Protein AF-A0A960SKK5-F1 (afdb_monomer_lite)

Sequence (119 aa):
YLGGHANTPWPLLGRAEATWVSPQRTAEDPRLVLVADLNVYCHSFQRILAPHTANGHLVREEGYFENNPAAWDETPVDIGARGGNVGLLDGSVAWRGVDRMRIHRASQMWEEDGAFGLW

Radius of gyration: 14.3 Å; chains: 1; bounding box: 36×22×43 Å

Structure (mmCIF, N/CA/C/O backbone):
data_AF-A0A960SKK5-F1
#
_entry.id   AF-A0A960SKK5-F1
#
loop_
_atom_site.group_PDB
_atom_site.id
_atom_site.type_symbol
_atom_site.label_atom_id
_atom_site.label_alt_id
_atom_site.label_comp_id
_atom_site.label_asym_id
_atom_site.label_entity_id
_atom_site.label_seq_id
_atom_site.pdbx_PDB_ins_code
_atom_site.Cartn_x
_atom_site.Cartn_y
_atom_site.Cartn_z
_atom_site.occupancy
_atom_site.B_iso_or_equiv
_atom_site.auth_seq_id
_atom_site.auth_comp_id
_atom_site.auth_asym_id
_atom_site.auth_atom_id
_atom_site.pdbx_PDB_model_num
ATOM 1 N N . TYR A 1 1 ? -0.581 6.431 5.186 1.00 95.38 1 TYR A N 1
ATOM 2 C CA . TYR A 1 1 ? -1.382 6.514 6.426 1.00 95.38 1 TYR A CA 1
ATOM 3 C C . TYR A 1 1 ? -2.809 6.125 6.093 1.00 95.38 1 TYR A C 1
ATOM 5 O O . TYR A 1 1 ? -3.337 6.617 5.100 1.00 95.38 1 TYR A O 1
ATOM 13 N N . LEU A 1 2 ? -3.387 5.203 6.858 1.00 97.44 2 LEU A N 1
ATOM 14 C CA . LEU A 1 2 ? -4.6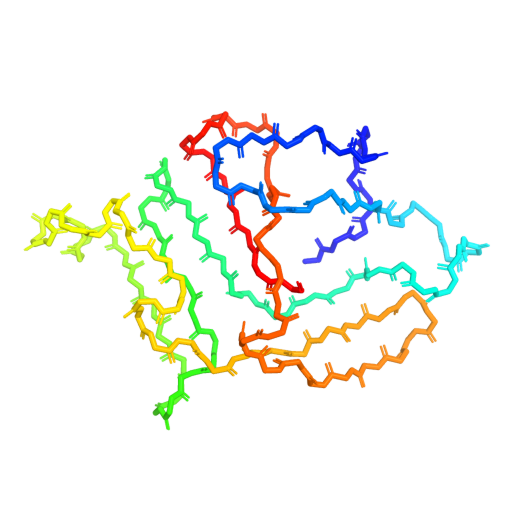58 4.545 6.547 1.00 97.44 2 LEU A CA 1
ATOM 15 C C . LEU A 1 2 ? -5.788 4.974 7.496 1.00 97.44 2 LEU A C 1
ATOM 17 O O . LEU A 1 2 ? -6.917 4.549 7.308 1.00 97.44 2 LEU A O 1
ATOM 21 N N . GLY A 1 3 ? -5.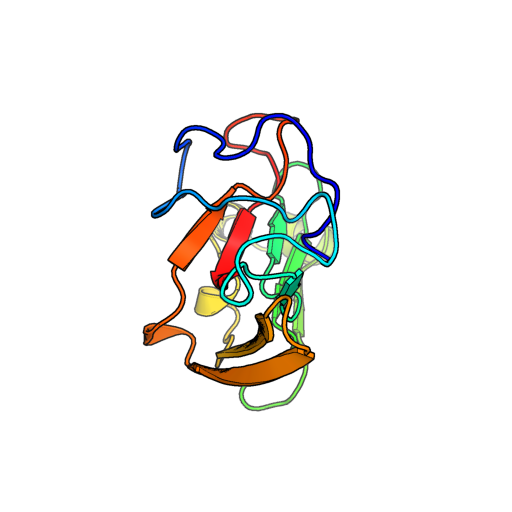541 5.842 8.480 1.00 97.06 3 GLY A N 1
ATOM 22 C CA . GLY A 1 3 ? -6.597 6.429 9.316 1.00 97.06 3 GLY A CA 1
ATOM 23 C C . GLY A 1 3 ? -7.335 7.589 8.634 1.00 97.06 3 GLY A C 1
ATOM 24 O O . GLY A 1 3 ? -6.744 8.322 7.843 1.00 97.06 3 GLY A O 1
ATOM 25 N N . GLY A 1 4 ? -8.615 7.767 8.965 1.00 97.06 4 GLY A N 1
ATOM 26 C CA . GLY A 1 4 ? -9.442 8.913 8.567 1.00 97.06 4 GLY A CA 1
ATOM 27 C C . GLY A 1 4 ? -10.039 8.858 7.157 1.00 97.06 4 GLY A C 1
ATOM 28 O O . GLY A 1 4 ? -10.547 9.866 6.672 1.00 97.06 4 GLY A O 1
ATOM 29 N N . HIS A 1 5 ? -9.996 7.710 6.475 1.00 96.38 5 HIS A N 1
ATOM 30 C CA . HIS A 1 5 ? -10.605 7.551 5.150 1.00 96.38 5 HIS A CA 1
ATOM 31 C C . HIS A 1 5 ? -12.102 7.263 5.278 1.00 96.38 5 HIS A C 1
ATOM 33 O O . HIS A 1 5 ? -12.510 6.279 5.900 1.00 96.38 5 HIS A O 1
ATOM 39 N N . ALA A 1 6 ? -12.928 8.115 4.676 1.00 95.38 6 ALA A N 1
ATOM 40 C CA . ALA A 1 6 ? -14.380 7.980 4.713 1.00 95.38 6 ALA A CA 1
ATOM 41 C C . ALA A 1 6 ? -14.882 6.795 3.867 1.00 95.38 6 ALA A C 1
ATOM 43 O O . ALA A 1 6 ? -14.229 6.359 2.918 1.00 95.38 6 ALA A O 1
ATOM 44 N N . ASN A 1 7 ? -16.087 6.310 4.180 1.00 94.75 7 ASN A N 1
ATOM 45 C CA . ASN A 1 7 ? -16.825 5.302 3.403 1.00 94.75 7 ASN A CA 1
ATOM 46 C C . ASN A 1 7 ? -16.136 3.933 3.265 1.00 94.75 7 ASN A C 1
ATOM 48 O O . ASN A 1 7 ? -16.497 3.159 2.381 1.00 94.75 7 ASN A O 1
ATOM 52 N N . THR A 1 8 ? -15.154 3.621 4.112 1.00 96.19 8 THR A N 1
ATOM 53 C CA . THR A 1 8 ? -14.578 2.273 4.178 1.00 96.19 8 THR A CA 1
ATOM 54 C C . THR A 1 8 ? -15.529 1.311 4.921 1.00 96.19 8 THR A C 1
ATOM 56 O O . THR A 1 8 ? -16.225 1.747 5.840 1.00 96.19 8 THR A O 1
ATOM 59 N N . PRO A 1 9 ? -15.598 0.015 4.556 1.00 97.38 9 PRO A N 1
ATOM 60 C CA . PRO A 1 9 ? -14.814 -0.638 3.514 1.00 97.38 9 PRO A CA 1
ATOM 61 C C . PRO A 1 9 ? -15.248 -0.245 2.102 1.00 97.38 9 PRO A C 1
ATOM 63 O O . PRO A 1 9 ? -16.418 -0.349 1.742 1.00 97.38 9 PRO A O 1
ATOM 66 N N . TRP A 1 10 ? -14.284 0.190 1.288 1.00 95.94 10 TRP A N 1
ATOM 67 C CA . TRP A 1 10 ? -14.540 0.457 -0.124 1.00 95.94 10 TRP A CA 1
ATOM 68 C C . TRP A 1 10 ? -14.776 -0.863 -0.865 1.00 95.94 10 TRP A C 1
ATOM 70 O O . TRP A 1 10 ? -14.083 -1.841 -0.567 1.00 95.94 10 TRP A O 1
ATOM 80 N N . PRO A 1 11 ? -15.715 -0.914 -1.828 1.00 95.50 11 PRO A N 1
ATOM 81 C CA . PRO A 1 11 ? -15.931 -2.112 -2.627 1.00 95.50 11 PRO A CA 1
ATOM 82 C C . PRO A 1 11 ? -14.672 -2.465 -3.426 1.00 95.50 11 PRO A C 1
ATOM 84 O O . PRO A 1 11 ? -13.896 -1.580 -3.807 1.00 95.50 11 PRO A O 1
ATOM 87 N N . LEU A 1 12 ? -14.493 -3.764 -3.682 1.00 96.19 12 LEU A N 1
ATOM 88 C CA . LEU A 1 12 ? -13.442 -4.256 -4.569 1.00 96.19 12 LEU A CA 1
ATOM 89 C C . LEU A 1 12 ? -13.620 -3.655 -5.967 1.00 96.19 12 LEU A C 1
ATOM 91 O O . LEU A 1 12 ? -14.743 -3.490 -6.444 1.00 96.19 12 LEU A O 1
ATOM 95 N N . LEU A 1 13 ? -12.501 -3.316 -6.594 1.00 95.06 13 LEU A N 1
ATOM 96 C CA . LEU A 1 13 ? -12.438 -2.710 -7.917 1.00 95.06 13 LEU A CA 1
ATOM 97 C C . LEU A 1 13 ? -11.094 -3.067 -8.554 1.00 95.06 13 LEU A C 1
ATOM 99 O O . LEU A 1 13 ? -10.083 -3.078 -7.846 1.00 95.06 13 LEU A O 1
ATOM 103 N N . GLY A 1 14 ? -11.080 -3.350 -9.858 1.00 91.94 14 GLY A N 1
ATOM 104 C CA . GLY A 1 14 ? -9.865 -3.703 -10.588 1.00 91.94 14 GLY A CA 1
ATOM 105 C C . GLY A 1 14 ? -9.084 -4.836 -9.915 1.00 91.94 14 GLY A C 1
ATOM 106 O O . GLY A 1 14 ? -9.607 -5.925 -9.684 1.00 91.94 14 GLY A O 1
ATOM 107 N N . ARG A 1 15 ? -7.824 -4.558 -9.561 1.00 92.25 15 ARG A N 1
ATOM 108 C CA . ARG A 1 15 ? -6.881 -5.530 -8.977 1.00 92.25 15 ARG A CA 1
ATOM 109 C C . ARG A 1 15 ? -7.020 -5.730 -7.460 1.00 92.25 15 ARG A C 1
ATOM 111 O O . ARG A 1 15 ? -6.227 -6.464 -6.880 1.00 92.25 15 ARG A O 1
ATOM 118 N N . ALA A 1 16 ? -7.976 -5.078 -6.793 1.00 96.88 16 ALA A N 1
ATOM 119 C CA . ALA A 1 16 ? -8.146 -5.228 -5.348 1.00 96.88 16 ALA A CA 1
ATOM 120 C C . ALA A 1 16 ? -8.595 -6.652 -4.967 1.00 96.88 16 ALA A C 1
ATOM 122 O O . ALA A 1 16 ? -9.619 -7.145 -5.434 1.00 96.88 16 ALA A O 1
ATOM 123 N N . GLU A 1 17 ? -7.864 -7.278 -4.048 1.00 97.88 17 GLU A N 1
ATOM 124 C CA . GLU A 1 17 ? -8.120 -8.627 -3.534 1.00 97.88 17 GLU A CA 1
ATOM 125 C C . GLU A 1 17 ? -8.883 -8.625 -2.206 1.00 97.88 17 GLU A C 1
ATOM 127 O O . GLU A 1 17 ? -9.493 -9.626 -1.830 1.00 97.88 17 GLU A O 1
ATOM 132 N N . ALA A 1 18 ? -8.822 -7.517 -1.462 1.00 97.50 18 ALA A N 1
ATOM 133 C CA . ALA A 1 18 ? -9.447 -7.405 -0.154 1.00 97.50 18 ALA A CA 1
ATOM 134 C C . ALA A 1 18 ? -9.930 -5.981 0.143 1.00 97.50 18 ALA A C 1
ATOM 136 O O . ALA A 1 18 ? -9.348 -4.976 -0.275 1.00 97.50 18 ALA A O 1
ATOM 137 N N . THR A 1 19 ? -10.997 -5.894 0.931 1.00 97.69 19 THR A N 1
ATOM 138 C CA . THR A 1 19 ? -11.468 -4.635 1.510 1.00 97.69 19 THR A CA 1
ATOM 139 C C . THR A 1 19 ? -10.771 -4.364 2.838 1.00 97.69 19 THR A C 1
ATOM 141 O O . THR A 1 19 ? -10.281 -5.285 3.489 1.00 97.69 19 THR A O 1
ATOM 144 N N . TRP A 1 20 ? -10.790 -3.116 3.291 1.00 96.75 20 TRP A N 1
ATOM 145 C CA . TRP A 1 20 ? -10.211 -2.716 4.570 1.00 96.75 20 TRP A CA 1
ATOM 146 C C . TRP A 1 20 ? -11.073 -1.636 5.223 1.00 96.75 20 TRP A C 1
ATOM 148 O O . TRP A 1 20 ? -11.761 -0.898 4.524 1.00 96.75 20 TRP A O 1
ATOM 158 N N . VAL A 1 21 ? -11.049 -1.551 6.554 1.00 98.12 21 VAL A N 1
ATOM 159 C CA . VAL A 1 21 ? -11.761 -0.516 7.319 1.00 98.12 21 VAL A CA 1
ATOM 160 C C . VAL A 1 21 ? -10.742 0.479 7.853 1.00 98.12 21 VAL A C 1
ATOM 162 O O . VAL A 1 21 ? -9.770 0.087 8.495 1.00 98.12 21 VAL A O 1
ATOM 165 N N . SER A 1 22 ? -10.967 1.761 7.583 1.00 97.94 22 SER A N 1
ATOM 166 C CA . SER A 1 22 ? -10.118 2.848 8.055 1.00 97.94 22 SER A CA 1
ATOM 167 C C . SER A 1 22 ? -10.481 3.243 9.481 1.00 97.94 22 SER A C 1
ATOM 169 O O . SER A 1 22 ? -11.631 3.635 9.708 1.00 97.94 22 SER A O 1
ATOM 171 N N . PRO A 1 23 ? -9.526 3.219 10.429 1.00 98.12 23 PRO A N 1
ATOM 172 C CA . PRO A 1 23 ? -9.739 3.795 11.749 1.00 98.12 23 PRO A CA 1
ATOM 173 C C . PRO A 1 23 ? -10.138 5.269 11.646 1.00 98.12 23 PRO A C 1
ATOM 175 O O . PRO A 1 23 ? -9.422 6.066 11.041 1.00 98.12 23 PRO A O 1
ATOM 178 N N . GLN A 1 24 ? -11.247 5.647 12.269 1.00 97.75 24 GLN A N 1
ATOM 179 C CA . GLN A 1 24 ? -11.687 7.034 12.430 1.00 97.75 24 GLN A CA 1
ATOM 180 C C . GLN A 1 24 ? -11.323 7.583 13.813 1.00 97.75 24 GLN A C 1
ATOM 182 O O . GLN A 1 24 ? -11.153 8.791 13.979 1.00 97.75 24 GLN A O 1
ATOM 187 N N . ARG A 1 25 ? -11.214 6.714 14.827 1.00 97.25 25 ARG A N 1
ATOM 188 C CA . ARG A 1 25 ? -10.887 7.079 16.215 1.00 97.25 25 ARG A CA 1
ATOM 189 C C . ARG A 1 25 ? -9.948 6.055 16.841 1.00 97.25 25 ARG A C 1
ATOM 191 O O . ARG A 1 25 ? -9.970 4.883 16.495 1.00 97.25 25 ARG A O 1
ATOM 198 N N . THR A 1 26 ? -9.184 6.483 17.841 1.00 95.75 26 THR A N 1
ATOM 199 C CA . THR A 1 26 ? -8.227 5.626 18.564 1.00 95.75 26 THR A CA 1
ATOM 200 C C . THR A 1 26 ? -8.877 4.553 19.441 1.00 95.75 26 THR A C 1
ATOM 202 O O . THR A 1 26 ? -8.213 3.594 19.807 1.00 95.75 26 THR A O 1
ATOM 205 N N . ALA A 1 27 ? -10.161 4.699 19.778 1.00 96.88 27 ALA A N 1
ATOM 206 C CA . ALA A 1 27 ? -10.909 3.752 20.610 1.00 96.88 27 ALA A CA 1
ATOM 207 C C . ALA A 1 27 ? -11.636 2.653 19.805 1.00 96.88 27 ALA A C 1
ATOM 209 O O . ALA A 1 27 ? -12.481 1.950 20.356 1.00 96.88 27 ALA A O 1
ATOM 210 N N . GLU A 1 28 ? -11.380 2.550 18.499 1.00 97.94 28 GLU A N 1
ATOM 211 C CA . GLU A 1 28 ? -11.970 1.519 17.632 1.00 97.94 28 GLU A CA 1
ATOM 212 C C . GLU A 1 28 ? -11.211 0.187 17.743 1.00 97.94 28 GLU A C 1
ATOM 214 O O . GLU A 1 28 ? -10.368 0.028 18.625 1.00 97.94 28 GLU A O 1
ATOM 219 N N . ASP A 1 29 ? -11.548 -0.808 16.911 1.00 98.19 29 ASP A N 1
ATOM 220 C CA . ASP A 1 29 ? -10.924 -2.135 16.998 1.00 98.19 29 ASP A CA 1
ATOM 221 C C . ASP A 1 29 ? -9.386 -2.005 16.901 1.00 98.19 29 ASP A C 1
ATOM 223 O O . ASP A 1 29 ? -8.878 -1.519 15.884 1.00 98.19 29 ASP A O 1
ATOM 227 N N . PRO A 1 30 ? -8.635 -2.442 17.934 1.00 98.25 30 PRO A N 1
ATOM 228 C CA . PRO A 1 30 ? -7.181 -2.288 17.993 1.00 98.25 30 PRO A CA 1
ATOM 229 C C . PRO A 1 30 ? -6.450 -2.966 16.829 1.00 98.25 30 PRO A C 1
ATOM 231 O O . PRO A 1 30 ? -5.310 -2.620 16.531 1.00 98.25 30 PRO A O 1
ATOM 234 N N . ARG A 1 31 ? -7.105 -3.919 16.153 1.00 98.00 31 ARG A N 1
ATOM 235 C CA . ARG A 1 31 ? -6.543 -4.694 15.042 1.00 98.00 31 ARG A CA 1
ATOM 236 C C . ARG A 1 31 ? -6.692 -4.013 13.683 1.00 98.00 31 ARG A C 1
ATOM 238 O O . ARG A 1 31 ? -6.235 -4.572 12.688 1.00 98.00 31 ARG A O 1
ATOM 245 N N . LEU A 1 32 ? -7.354 -2.858 13.601 1.00 98.44 32 LEU A N 1
ATOM 246 C CA . LEU A 1 32 ? -7.466 -2.122 12.344 1.00 98.44 32 LEU A CA 1
ATOM 247 C C . LEU A 1 32 ? -6.093 -1.621 11.902 1.00 98.44 32 LEU A C 1
ATOM 249 O O . LEU A 1 32 ? -5.323 -1.100 12.707 1.00 98.44 32 LEU A O 1
ATOM 253 N N . VAL A 1 33 ? -5.799 -1.749 10.610 1.00 98.25 33 VAL A N 1
ATOM 254 C CA . VAL A 1 33 ? -4.540 -1.259 10.049 1.00 98.25 33 VAL A CA 1
ATOM 255 C C . VAL A 1 33 ? -4.569 0.269 10.014 1.00 98.25 33 VAL A C 1
ATOM 257 O O . VAL A 1 33 ? -5.438 0.874 9.390 1.00 98.25 33 VAL A O 1
ATOM 260 N N . LEU A 1 34 ? -3.598 0.895 10.675 1.00 98.38 34 LEU A N 1
ATOM 261 C CA . LEU A 1 34 ? -3.472 2.347 10.770 1.00 98.38 34 LEU A CA 1
ATOM 262 C C . LEU A 1 34 ? -2.392 2.888 9.832 1.00 98.38 34 LEU A C 1
ATOM 264 O O . LEU A 1 34 ? -2.550 3.954 9.228 1.00 98.38 34 LEU A O 1
ATOM 268 N N . VAL A 1 35 ? -1.278 2.168 9.706 1.00 98.19 35 VAL A N 1
ATOM 269 C CA . VAL A 1 35 ? -0.156 2.559 8.848 1.00 98.19 35 VAL A CA 1
ATOM 270 C C . VAL A 1 35 ? 0.370 1.337 8.110 1.00 98.19 35 VAL A C 1
ATOM 272 O O . VAL A 1 35 ? 0.384 0.236 8.651 1.00 98.19 35 VAL A O 1
ATOM 275 N N . ALA A 1 36 ? 0.836 1.543 6.888 1.00 98.44 36 ALA A N 1
ATOM 276 C CA . ALA A 1 36 ? 1.589 0.552 6.141 1.00 98.44 36 ALA A CA 1
ATOM 277 C C . ALA A 1 36 ? 2.687 1.269 5.354 1.00 98.44 36 ALA A C 1
ATOM 279 O O . ALA A 1 36 ? 2.494 2.419 4.933 1.00 98.44 36 ALA A O 1
ATOM 280 N N . ASP A 1 37 ? 3.824 0.600 5.173 1.00 98.25 37 ASP A N 1
ATOM 281 C CA . ASP A 1 37 ? 4.856 1.048 4.240 1.00 98.25 37 ASP A CA 1
ATOM 282 C C . ASP A 1 37 ? 4.282 1.138 2.815 1.00 98.25 37 ASP A C 1
ATOM 284 O O . ASP A 1 37 ? 3.392 0.384 2.427 1.00 98.25 37 ASP A O 1
ATOM 288 N N . LEU A 1 38 ? 4.791 2.085 2.025 1.00 95.88 38 LEU A N 1
ATOM 289 C CA . LEU A 1 38 ? 4.224 2.484 0.733 1.00 95.88 38 LEU A CA 1
ATOM 290 C C . LEU A 1 38 ? 4.512 1.497 -0.413 1.00 95.88 38 LEU A C 1
ATOM 292 O O . LEU A 1 38 ? 5.065 1.897 -1.432 1.00 95.88 38 LEU A O 1
ATOM 296 N N . ASN A 1 39 ? 4.117 0.228 -0.285 1.00 98.12 39 ASN A N 1
ATOM 297 C CA . ASN A 1 39 ? 3.990 -0.672 -1.436 1.00 98.12 39 ASN A CA 1
ATOM 298 C C . ASN A 1 39 ? 2.743 -0.268 -2.239 1.00 98.12 39 ASN A C 1
ATOM 300 O O . ASN A 1 39 ? 1.684 -0.867 -2.084 1.00 98.12 39 ASN A O 1
ATOM 304 N N . VAL A 1 40 ? 2.838 0.802 -3.031 1.00 97.62 40 VAL A N 1
ATOM 305 C CA . VAL A 1 40 ? 1.701 1.490 -3.669 1.00 97.62 40 VAL A CA 1
ATOM 306 C C . VAL A 1 40 ? 1.980 1.708 -5.148 1.00 97.62 40 VAL A C 1
ATOM 308 O O . VAL A 1 40 ? 3.111 1.993 -5.533 1.00 97.62 40 VAL A O 1
ATOM 311 N N . TYR A 1 41 ? 0.947 1.630 -5.976 1.00 97.25 41 TYR A N 1
ATOM 312 C CA . TYR A 1 41 ? 1.011 2.012 -7.380 1.00 97.25 41 TYR A CA 1
ATOM 313 C C . TYR A 1 41 ? -0.235 2.795 -7.788 1.00 97.25 41 TYR A C 1
ATOM 315 O O . TYR A 1 41 ? -1.314 2.611 -7.227 1.00 97.25 41 TYR A O 1
ATOM 323 N N . CYS A 1 42 ? -0.065 3.718 -8.726 1.00 94.88 42 CYS A N 1
ATOM 324 C CA . CYS A 1 42 ? -1.135 4.516 -9.306 1.00 94.88 42 CYS A CA 1
ATOM 325 C C . CYS A 1 42 ? -0.766 4.791 -10.758 1.00 94.88 42 CYS A C 1
ATOM 327 O O . CYS A 1 42 ? 0.269 5.398 -11.034 1.00 94.88 42 CYS A O 1
ATOM 329 N N . HIS A 1 43 ? -1.600 4.341 -11.684 1.00 88.19 43 HIS A N 1
ATOM 330 C CA . HIS A 1 43 ? -1.318 4.477 -13.109 1.00 88.19 43 HIS A CA 1
ATOM 331 C C . HIS A 1 43 ? -1.788 5.831 -13.650 1.00 88.19 43 HIS A C 1
ATOM 333 O O . HIS A 1 43 ? -1.069 6.453 -14.429 1.00 88.19 43 HIS A O 1
ATOM 339 N N . SER A 1 44 ? -2.881 6.385 -13.106 1.00 89.94 44 SER A N 1
ATOM 340 C CA . SER A 1 44 ? -3.284 7.787 -13.347 1.00 89.94 44 SER A CA 1
ATOM 341 C C . SER A 1 44 ? -2.223 8.803 -12.913 1.00 89.94 44 SER A C 1
ATOM 343 O O . SER A 1 44 ? -2.182 9.925 -13.408 1.00 89.94 44 SER A O 1
ATOM 345 N N . PHE A 1 45 ? -1.369 8.419 -11.964 1.00 90.31 45 PHE A N 1
ATOM 346 C CA . PHE A 1 45 ? -0.223 9.198 -11.516 1.00 90.31 45 PHE A CA 1
ATOM 347 C C . PHE A 1 45 ? 1.036 8.336 -11.609 1.00 90.31 45 PHE A C 1
ATOM 349 O O . PHE A 1 45 ? 1.658 8.087 -10.582 1.00 90.31 45 PHE A O 1
ATOM 356 N N . GLN A 1 46 ? 1.316 7.838 -12.824 1.00 95.19 46 GLN A N 1
ATOM 357 C CA . GLN A 1 46 ? 2.461 7.028 -13.285 1.00 95.19 46 GLN A CA 1
ATOM 358 C C . GLN A 1 46 ? 3.566 6.793 -12.245 1.00 95.19 46 GLN A C 1
ATOM 360 O O . GLN A 1 46 ? 4.676 7.328 -12.333 1.00 95.19 46 GLN A O 1
ATOM 365 N N . ARG A 1 47 ? 3.252 5.990 -11.224 1.00 96.19 47 ARG A N 1
ATOM 366 C CA . ARG A 1 47 ? 4.150 5.754 -10.099 1.00 96.19 47 ARG A CA 1
ATOM 367 C C . ARG A 1 47 ? 3.943 4.367 -9.518 1.00 96.19 47 ARG A C 1
ATOM 369 O O . ARG A 1 47 ? 2.813 3.962 -9.251 1.00 96.19 47 ARG A O 1
ATOM 376 N N . ILE A 1 48 ? 5.051 3.675 -9.267 1.00 98.12 48 ILE A N 1
ATOM 377 C CA . ILE A 1 48 ? 5.110 2.399 -8.542 1.00 98.12 48 ILE A CA 1
ATOM 378 C C . ILE A 1 48 ? 6.178 2.542 -7.460 1.00 98.12 48 ILE A C 1
ATOM 380 O O . ILE A 1 48 ? 7.316 2.917 -7.748 1.00 98.12 48 ILE A O 1
ATOM 384 N N . LEU A 1 49 ? 5.809 2.275 -6.213 1.00 98.25 49 LEU A N 1
ATOM 385 C CA . LEU A 1 49 ? 6.647 2.433 -5.031 1.00 98.25 49 LEU A CA 1
ATOM 386 C C . LEU A 1 49 ? 6.866 1.064 -4.386 1.00 98.25 49 LEU A C 1
ATOM 388 O O . LEU A 1 49 ? 5.908 0.375 -4.039 1.00 98.25 49 LEU A O 1
ATOM 392 N N . ALA A 1 50 ? 8.129 0.697 -4.188 1.00 98.50 50 ALA A N 1
ATOM 393 C CA . ALA A 1 50 ? 8.542 -0.469 -3.419 1.00 98.50 50 ALA A CA 1
ATOM 394 C C . ALA A 1 50 ? 9.603 -0.024 -2.399 1.00 98.50 50 ALA A C 1
ATOM 396 O O . ALA A 1 50 ? 10.784 0.073 -2.740 1.00 98.50 50 ALA A O 1
ATOM 397 N N . PRO A 1 51 ? 9.222 0.280 -1.144 1.00 98.12 51 PRO A N 1
ATOM 398 C CA . PRO A 1 51 ? 10.154 0.798 -0.142 1.00 98.12 51 PRO A CA 1
ATOM 399 C C . PRO A 1 51 ? 11.262 -0.197 0.214 1.00 98.12 51 PRO A C 1
ATOM 401 O O . PRO A 1 51 ? 12.369 0.210 0.557 1.00 98.12 51 PRO A O 1
ATOM 404 N N . HIS A 1 52 ? 10.969 -1.496 0.100 1.00 98.25 52 HIS A N 1
ATOM 405 C CA . HIS A 1 52 ? 11.871 -2.574 0.491 1.00 98.25 52 HIS A CA 1
ATOM 406 C C . HIS A 1 52 ? 12.006 -3.605 -0.626 1.00 98.25 52 HIS A C 1
ATOM 408 O O . HIS A 1 52 ? 11.273 -4.594 -0.663 1.00 98.25 52 HIS A O 1
ATOM 414 N N . THR A 1 53 ? 12.954 -3.393 -1.535 1.00 98.44 53 THR A N 1
ATOM 415 C CA . THR A 1 53 ? 13.454 -4.438 -2.440 1.00 98.44 53 THR A CA 1
ATOM 416 C C . THR A 1 53 ? 14.674 -5.136 -1.830 1.00 98.44 53 THR A C 1
ATOM 418 O O . THR A 1 53 ? 15.133 -4.779 -0.744 1.00 98.44 53 THR A O 1
ATOM 421 N N . ALA A 1 54 ? 15.253 -6.114 -2.534 1.00 97.06 54 ALA A N 1
ATOM 422 C CA . ALA A 1 54 ? 16.519 -6.727 -2.117 1.00 97.06 54 ALA A CA 1
ATOM 423 C C . ALA A 1 54 ? 17.683 -5.717 -2.000 1.00 97.06 54 ALA A C 1
ATOM 425 O O . ALA A 1 54 ? 18.616 -5.963 -1.242 1.00 97.06 54 ALA A O 1
ATOM 426 N N . ASN A 1 55 ? 17.613 -4.585 -2.713 1.00 96.12 55 ASN A N 1
ATOM 427 C CA . ASN A 1 55 ? 18.676 -3.577 -2.788 1.00 96.12 55 ASN A CA 1
ATOM 428 C C . ASN A 1 55 ? 18.236 -2.199 -2.252 1.00 96.12 55 ASN A C 1
ATOM 430 O O . ASN A 1 55 ? 18.790 -1.175 -2.646 1.00 96.12 55 ASN A O 1
ATOM 434 N N . GLY A 1 56 ? 17.238 -2.159 -1.363 1.00 95.25 56 GLY A N 1
ATOM 435 C CA . GLY A 1 56 ? 16.676 -0.918 -0.816 1.00 95.25 56 GLY A CA 1
ATOM 436 C C . GLY A 1 56 ? 15.415 -0.460 -1.548 1.00 95.25 56 GLY A C 1
ATOM 437 O O . GLY A 1 56 ? 14.724 -1.269 -2.165 1.00 95.25 56 GLY A O 1
ATOM 438 N N . HIS A 1 57 ? 15.080 0.824 -1.451 1.00 97.81 57 HIS A N 1
ATOM 439 C CA . HIS A 1 57 ? 13.869 1.355 -2.074 1.00 97.81 57 HIS A CA 1
ATOM 440 C C . HIS A 1 57 ? 13.996 1.441 -3.598 1.00 97.81 57 HIS A C 1
ATOM 442 O O . HIS A 1 57 ? 15.079 1.673 -4.136 1.00 97.81 57 HIS A O 1
ATOM 448 N N . LEU A 1 58 ? 12.867 1.305 -4.286 1.00 98.19 58 LEU A N 1
ATOM 449 C CA . LEU A 1 58 ? 12.760 1.540 -5.715 1.00 98.19 58 LEU A CA 1
ATOM 450 C C . LEU A 1 58 ? 11.480 2.309 -6.026 1.00 98.19 58 LEU A C 1
ATOM 452 O O . LEU A 1 58 ? 10.409 2.004 -5.496 1.00 98.19 58 LEU A O 1
ATOM 456 N N . VAL A 1 59 ? 11.607 3.296 -6.908 1.00 97.94 59 VAL A N 1
ATOM 457 C CA . VAL A 1 59 ? 10.484 4.063 -7.444 1.00 97.94 59 VAL A CA 1
ATOM 458 C C . VAL A 1 59 ? 10.549 4.005 -8.964 1.00 97.94 59 VAL A C 1
ATOM 460 O O . VAL A 1 59 ? 11.601 4.254 -9.558 1.00 97.94 59 VAL A O 1
ATOM 463 N N . ARG A 1 60 ? 9.431 3.652 -9.594 1.00 97.88 60 ARG A N 1
ATOM 464 C CA . ARG A 1 60 ? 9.204 3.859 -11.026 1.00 97.88 60 ARG A CA 1
ATOM 465 C C . ARG A 1 60 ? 8.295 5.059 -11.188 1.00 97.88 60 ARG A C 1
ATOM 467 O O . ARG A 1 60 ? 7.290 5.141 -10.492 1.00 97.88 60 ARG A O 1
ATOM 474 N N . GLU A 1 61 ? 8.676 5.980 -12.058 1.00 96.81 61 GLU A N 1
ATOM 475 C CA . GLU A 1 61 ? 7.999 7.263 -12.288 1.00 96.81 61 GLU A CA 1
ATOM 476 C C . GLU A 1 61 ? 7.776 7.468 -13.791 1.00 96.81 61 GLU A C 1
ATOM 478 O O . GLU A 1 61 ? 8.175 6.612 -14.574 1.00 96.81 61 GLU A O 1
ATOM 483 N N . GLU A 1 62 ? 7.191 8.593 -14.197 1.00 96.00 62 GLU A N 1
ATOM 484 C CA . GLU A 1 62 ? 6.821 8.930 -15.586 1.00 96.00 62 GLU A CA 1
ATOM 485 C C . GLU A 1 62 ? 7.842 8.486 -16.649 1.00 96.00 62 GLU A C 1
ATOM 487 O O . GLU A 1 62 ? 7.506 7.690 -17.525 1.00 96.00 62 GLU A O 1
ATOM 492 N N . GLY A 1 63 ? 9.122 8.850 -16.512 1.00 97.00 63 GLY A N 1
ATOM 493 C CA . GLY A 1 63 ? 10.154 8.447 -17.481 1.00 97.00 63 GLY A CA 1
ATOM 494 C C . GLY A 1 63 ? 10.364 6.927 -17.605 1.00 97.00 63 GLY A C 1
ATOM 495 O O . GLY A 1 63 ? 10.820 6.440 -18.639 1.00 97.00 63 GLY A O 1
ATOM 496 N N . TYR A 1 64 ? 10.022 6.138 -16.584 1.00 97.50 64 TYR A N 1
ATOM 497 C CA . TYR A 1 64 ? 9.978 4.680 -16.701 1.00 97.50 64 TYR A CA 1
ATOM 498 C C . TYR A 1 64 ? 8.777 4.226 -17.537 1.00 97.50 64 TYR A C 1
ATOM 500 O O . TYR A 1 64 ? 8.960 3.404 -18.429 1.00 97.50 64 TYR A O 1
ATOM 508 N N . PHE A 1 65 ? 7.587 4.785 -17.307 1.00 97.19 65 PHE A N 1
ATOM 509 C CA . PHE A 1 65 ? 6.369 4.442 -18.052 1.00 97.19 65 PHE A CA 1
ATOM 510 C C . PHE A 1 65 ? 6.485 4.776 -19.544 1.00 97.19 65 PHE A C 1
ATOM 512 O O . PHE A 1 65 ? 6.076 3.974 -20.381 1.00 97.19 65 PHE A O 1
ATOM 519 N N . GLU A 1 66 ? 7.104 5.909 -19.888 1.00 96.38 66 GLU A N 1
ATOM 520 C CA . GLU A 1 66 ? 7.348 6.316 -21.282 1.00 96.38 66 GLU A CA 1
ATOM 521 C C . GLU A 1 66 ? 8.178 5.290 -22.065 1.00 96.38 66 GLU A C 1
ATOM 523 O O . GLU A 1 66 ? 7.954 5.064 -23.253 1.00 96.38 66 GLU A O 1
ATOM 528 N N . ASN A 1 67 ? 9.137 4.655 -21.388 1.00 97.44 67 ASN A N 1
ATOM 529 C CA . ASN A 1 67 ? 10.095 3.740 -22.005 1.00 97.44 67 ASN A CA 1
ATOM 530 C C . ASN A 1 67 ? 9.741 2.259 -21.798 1.00 97.44 67 ASN A C 1
ATOM 532 O O . ASN A 1 67 ? 10.385 1.390 -22.385 1.00 97.44 67 ASN A O 1
ATOM 536 N N . ASN A 1 68 ? 8.742 1.955 -20.964 1.00 96.94 68 ASN A N 1
ATOM 537 C CA . ASN A 1 68 ? 8.371 0.594 -20.584 1.00 96.94 68 ASN A CA 1
ATOM 538 C C . ASN A 1 68 ? 6.842 0.449 -20.635 1.00 96.94 68 ASN A C 1
ATOM 540 O O . ASN A 1 68 ? 6.176 0.645 -19.621 1.00 96.94 68 ASN A O 1
ATOM 544 N N . PRO A 1 69 ? 6.265 0.050 -21.786 1.00 94.94 69 PRO A N 1
ATOM 545 C CA . PRO A 1 69 ? 4.817 -0.133 -21.918 1.00 94.94 69 PRO A CA 1
ATOM 546 C C . PRO A 1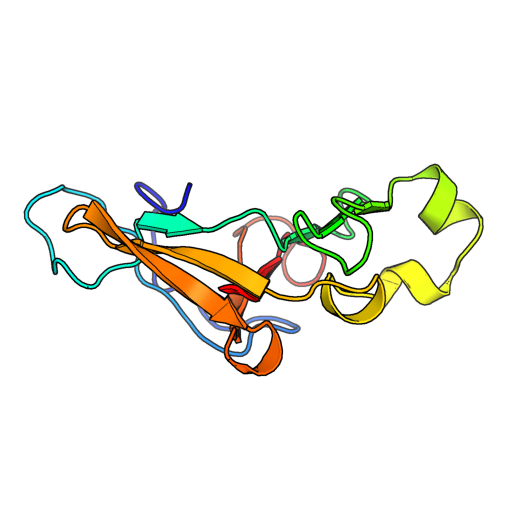 69 ? 4.217 -1.129 -20.914 1.00 94.94 69 PRO A C 1
ATOM 548 O O . PRO A 1 69 ? 3.055 -1.002 -20.553 1.00 94.94 69 PRO A O 1
ATOM 551 N N . ALA A 1 70 ? 5.011 -2.089 -20.428 1.00 95.19 70 ALA A N 1
ATOM 552 C CA . ALA A 1 70 ? 4.588 -3.045 -19.405 1.00 95.19 70 ALA A CA 1
ATOM 553 C C . ALA A 1 70 ? 4.360 -2.410 -18.019 1.00 95.19 70 ALA A C 1
ATOM 555 O O . ALA A 1 70 ? 3.667 -3.004 -17.201 1.00 95.19 70 ALA A O 1
ATOM 556 N N . ALA A 1 71 ? 4.876 -1.202 -17.754 1.00 96.06 71 ALA A N 1
ATOM 557 C CA . ALA A 1 71 ? 4.735 -0.522 -16.462 1.00 96.06 71 ALA A CA 1
ATOM 558 C C . ALA A 1 71 ? 3.264 -0.305 -16.049 1.00 96.06 71 ALA A C 1
ATOM 560 O O . ALA A 1 71 ? 2.944 -0.272 -14.862 1.00 96.06 71 ALA A O 1
ATOM 561 N N . TRP A 1 72 ? 2.358 -0.202 -17.027 1.00 94.25 72 TRP A N 1
ATOM 562 C CA . TRP A 1 72 ? 0.908 -0.094 -16.818 1.00 94.25 72 TRP A CA 1
ATOM 563 C C . TRP A 1 72 ? 0.266 -1.375 -16.276 1.00 94.25 72 TRP A C 1
ATOM 565 O O . TRP A 1 72 ? -0.861 -1.343 -15.798 1.00 94.25 72 TRP A O 1
ATOM 575 N N . ASP A 1 73 ? 0.984 -2.495 -16.302 1.00 93.69 73 ASP A N 1
ATOM 576 C CA . ASP A 1 73 ? 0.543 -3.762 -15.727 1.00 93.69 73 ASP A CA 1
ATOM 577 C C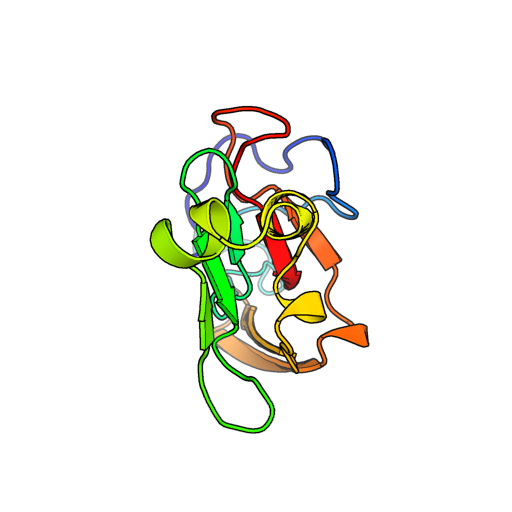 . ASP A 1 73 ? 1.356 -4.180 -14.500 1.00 93.69 73 ASP A C 1
ATOM 579 O O . ASP A 1 73 ? 1.026 -5.185 -13.864 1.00 93.69 73 ASP A O 1
ATOM 583 N N . GLU A 1 74 ? 2.380 -3.409 -14.142 1.00 96.69 74 GLU A N 1
ATOM 584 C CA . GLU A 1 74 ? 3.262 -3.695 -13.020 1.00 96.69 74 GLU A CA 1
ATOM 585 C C . GLU A 1 74 ? 2.702 -3.190 -11.686 1.00 96.69 74 GLU A C 1
ATOM 587 O O . GLU A 1 74 ? 2.022 -2.166 -11.567 1.00 96.69 74 GLU A O 1
ATOM 592 N N . THR A 1 75 ? 3.056 -3.933 -10.649 1.00 97.19 75 THR A N 1
ATOM 593 C CA . THR A 1 75 ? 2.790 -3.677 -9.240 1.00 97.19 75 THR A CA 1
ATOM 594 C C . THR A 1 75 ? 4.122 -3.536 -8.491 1.00 97.19 75 THR A C 1
ATOM 596 O O . THR A 1 75 ? 5.194 -3.816 -9.037 1.00 97.19 75 THR A O 1
ATOM 599 N N . PRO A 1 76 ? 4.105 -3.168 -7.198 1.00 98.38 76 PRO A N 1
ATOM 600 C CA . PRO A 1 76 ? 5.301 -3.208 -6.365 1.00 98.38 76 PRO A CA 1
ATOM 601 C C . PRO A 1 76 ? 6.012 -4.569 -6.378 1.00 98.38 76 PRO A C 1
ATOM 603 O O . PRO A 1 76 ? 7.237 -4.607 -6.285 1.00 98.38 76 PRO A O 1
ATOM 606 N N . VAL A 1 77 ? 5.274 -5.679 -6.527 1.00 98.19 77 VAL A N 1
ATOM 607 C CA . VAL A 1 77 ? 5.849 -7.034 -6.619 1.00 98.19 77 VAL A CA 1
ATOM 608 C C . VAL A 1 77 ? 6.760 -7.152 -7.837 1.00 98.19 77 VAL A C 1
ATOM 610 O O . VAL A 1 77 ? 7.889 -7.626 -7.708 1.00 98.19 77 VAL A O 1
ATOM 613 N N . ASP A 1 78 ? 6.298 -6.670 -8.990 1.00 97.94 78 ASP A N 1
ATOM 614 C CA . ASP A 1 78 ? 6.988 -6.801 -10.278 1.00 97.94 78 ASP A CA 1
ATOM 615 C C . ASP A 1 78 ? 8.295 -6.002 -10.312 1.00 97.94 78 ASP A C 1
ATOM 617 O O . ASP A 1 78 ? 9.294 -6.443 -10.881 1.00 97.94 78 ASP A O 1
ATOM 621 N N . ILE A 1 79 ? 8.340 -4.876 -9.592 1.00 97.69 79 ILE A N 1
ATOM 622 C CA . ILE A 1 79 ? 9.560 -4.074 -9.429 1.00 97.69 79 ILE A CA 1
ATOM 623 C C . ILE A 1 79 ? 10.443 -4.544 -8.254 1.00 97.69 79 ILE A C 1
ATOM 625 O O . ILE A 1 79 ? 11.472 -3.934 -7.962 1.00 97.69 79 ILE A O 1
ATOM 629 N N . GLY A 1 80 ? 10.079 -5.643 -7.586 1.00 98.25 80 GLY A N 1
ATOM 630 C CA . GLY A 1 80 ? 10.933 -6.344 -6.625 1.00 98.25 80 GLY A CA 1
ATOM 631 C C . GLY A 1 80 ? 10.641 -6.087 -5.146 1.00 98.25 80 GLY A C 1
ATOM 632 O O . GLY A 1 80 ? 11.527 -6.331 -4.319 1.00 98.25 80 GLY A O 1
ATOM 633 N N . ALA A 1 81 ? 9.445 -5.612 -4.782 1.00 98.56 81 ALA A N 1
ATOM 634 C CA . ALA A 1 81 ? 9.038 -5.480 -3.382 1.00 98.56 81 ALA A CA 1
ATOM 635 C C . ALA A 1 81 ? 9.181 -6.810 -2.623 1.00 98.56 81 ALA A C 1
ATOM 637 O O . ALA A 1 81 ? 8.879 -7.889 -3.129 1.00 98.56 81 ALA A O 1
ATOM 638 N N . ARG A 1 82 ? 9.645 -6.733 -1.374 1.00 98.50 82 ARG A N 1
ATOM 639 C CA . ARG A 1 82 ? 9.846 -7.885 -0.477 1.00 98.50 82 ARG A CA 1
ATOM 640 C C . ARG A 1 82 ? 8.870 -7.907 0.689 1.00 98.50 82 ARG A C 1
ATOM 642 O O . ARG A 1 82 ? 8.750 -8.933 1.359 1.00 98.50 82 ARG A O 1
ATOM 649 N N . GLY A 1 83 ? 8.175 -6.802 0.925 1.00 98.31 83 GLY A N 1
ATOM 650 C CA . GLY A 1 83 ? 7.233 -6.649 2.018 1.00 98.31 83 GLY A CA 1
ATOM 651 C C . GLY A 1 83 ? 7.241 -5.234 2.571 1.00 98.31 83 GLY A C 1
ATOM 652 O O . GLY A 1 83 ? 7.679 -4.289 1.913 1.00 98.31 83 GLY A O 1
ATOM 653 N N . GLY A 1 84 ? 6.752 -5.095 3.792 1.00 98.38 84 GLY A N 1
ATOM 654 C CA . GLY A 1 84 ? 6.682 -3.822 4.490 1.00 98.38 84 GLY A CA 1
ATOM 655 C C . GLY A 1 84 ? 6.157 -3.982 5.906 1.00 98.38 84 GLY A C 1
ATOM 656 O O . GLY A 1 84 ? 5.591 -5.018 6.271 1.00 98.38 84 GLY A O 1
ATOM 657 N N . ASN A 1 85 ? 6.358 -2.950 6.715 1.00 98.62 85 ASN A N 1
ATOM 658 C CA . ASN A 1 85 ? 5.762 -2.872 8.037 1.00 98.62 85 ASN A CA 1
ATOM 659 C C . ASN A 1 85 ? 4.278 -2.530 7.923 1.00 98.62 85 ASN A C 1
ATOM 661 O O . ASN A 1 85 ? 3.896 -1.618 7.190 1.00 98.62 85 ASN A O 1
ATOM 665 N N . VAL A 1 86 ? 3.461 -3.243 8.692 1.00 98.69 86 VAL A N 1
ATOM 666 C CA . VAL A 1 86 ? 2.035 -2.970 8.868 1.00 98.69 86 VAL A CA 1
ATOM 667 C C . VAL A 1 86 ? 1.808 -2.690 10.347 1.00 98.69 86 VAL A C 1
ATOM 669 O O . VAL A 1 86 ? 2.099 -3.536 11.196 1.00 98.69 86 VAL A O 1
ATOM 672 N N . GLY A 1 87 ? 1.349 -1.478 10.646 1.00 98.50 87 GLY A N 1
ATOM 673 C CA . GLY A 1 87 ? 1.049 -1.013 11.993 1.00 98.50 87 GLY A CA 1
ATOM 674 C C . GLY A 1 87 ? -0.450 -0.958 12.246 1.00 98.50 87 GLY A C 1
ATOM 675 O O . GLY A 1 87 ? -1.211 -0.447 11.419 1.00 98.50 87 GLY A O 1
ATOM 676 N N . LEU A 1 88 ? -0.862 -1.484 13.393 1.00 98.69 88 LEU A N 1
ATOM 677 C CA . LEU A 1 88 ? -2.256 -1.545 13.818 1.00 98.69 88 LEU A CA 1
ATOM 678 C C . LEU A 1 88 ? -2.608 -0.356 14.724 1.00 98.69 88 LEU A C 1
ATOM 680 O O . LEU A 1 88 ? -1.737 0.393 15.173 1.00 98.69 88 LEU A O 1
ATOM 684 N N . LEU A 1 89 ? -3.902 -0.160 14.971 1.00 98.50 89 LEU A N 1
ATOM 685 C CA . LEU A 1 89 ? -4.428 0.950 15.765 1.00 98.50 89 LEU A CA 1
ATOM 686 C C . LEU A 1 89 ? -3.950 0.922 17.226 1.00 98.50 89 LEU A C 1
ATOM 688 O O . LEU A 1 89 ? -3.814 1.979 17.839 1.00 98.50 89 LEU A O 1
ATOM 692 N N . ASP A 1 90 ? -3.639 -0.258 17.767 1.00 97.94 90 ASP A N 1
ATOM 693 C CA . ASP A 1 90 ? -3.032 -0.415 19.097 1.00 97.94 90 ASP A CA 1
ATOM 694 C C . ASP A 1 90 ? -1.550 -0.011 19.184 1.00 97.94 90 ASP A C 1
ATOM 696 O O . ASP A 1 90 ? -0.958 -0.059 20.263 1.00 97.94 90 ASP A O 1
ATOM 700 N N . GLY A 1 91 ? -0.941 0.393 18.066 1.00 97.69 91 GLY A N 1
ATOM 701 C CA . GLY A 1 91 ? 0.463 0.785 17.988 1.00 97.69 91 GLY A CA 1
ATOM 702 C C . GLY A 1 91 ? 1.436 -0.381 17.807 1.00 97.69 91 GLY A C 1
ATOM 703 O O . GLY A 1 91 ? 2.640 -0.145 17.692 1.00 97.69 91 GLY A O 1
ATOM 704 N N . SER A 1 92 ? 0.957 -1.627 17.743 1.00 98.50 92 SER A N 1
ATOM 705 C CA . SER A 1 92 ? 1.791 -2.761 17.351 1.00 98.50 92 SER A CA 1
ATOM 706 C C . SER A 1 92 ? 2.169 -2.668 15.871 1.00 98.50 92 SER A C 1
ATOM 708 O O . SER A 1 92 ? 1.389 -2.215 15.032 1.00 98.50 92 SER A O 1
ATOM 710 N N . VAL A 1 93 ? 3.392 -3.089 15.540 1.00 98.62 93 VAL A N 1
ATOM 711 C CA . VAL A 1 93 ? 3.922 -3.073 14.171 1.00 98.62 93 VAL A CA 1
ATOM 712 C C . VAL A 1 93 ? 4.592 -4.405 13.883 1.00 98.62 93 VAL A C 1
ATOM 714 O O . VAL A 1 93 ? 5.374 -4.903 14.694 1.00 98.62 93 VAL A O 1
ATOM 717 N N . ALA A 1 94 ? 4.300 -4.979 12.719 1.00 98.50 94 ALA A N 1
ATOM 718 C CA . ALA A 1 94 ? 4.922 -6.215 12.271 1.00 98.50 94 ALA A CA 1
ATOM 719 C C . ALA A 1 94 ? 5.325 -6.139 10.798 1.00 98.50 94 ALA A C 1
ATOM 721 O O . ALA A 1 94 ? 4.589 -5.617 9.960 1.00 98.50 94 ALA A O 1
ATOM 722 N N . TRP A 1 95 ? 6.472 -6.737 10.478 1.00 98.56 95 TRP A N 1
ATOM 723 C CA . TRP A 1 95 ? 6.863 -6.993 9.098 1.00 98.56 95 TRP A CA 1
ATOM 724 C C . TRP A 1 95 ? 5.932 -8.030 8.458 1.00 98.56 95 TRP A C 1
ATOM 726 O O . TRP A 1 95 ? 5.699 -9.110 9.014 1.00 98.56 95 TRP A O 1
ATOM 736 N N . ARG A 1 96 ? 5.443 -7.730 7.255 1.00 98.38 96 ARG A N 1
ATOM 737 C CA . ARG A 1 96 ? 4.712 -8.662 6.394 1.00 98.38 96 ARG A CA 1
ATOM 738 C C . ARG A 1 96 ? 5.511 -8.872 5.114 1.00 98.38 96 ARG A C 1
ATOM 740 O O . ARG A 1 96 ? 5.869 -7.908 4.446 1.00 98.38 96 ARG A O 1
ATOM 747 N N . GLY A 1 97 ? 5.804 -10.132 4.794 1.00 98.50 97 GLY A N 1
ATOM 748 C CA . GLY A 1 97 ? 6.356 -10.494 3.488 1.00 98.50 97 GLY A CA 1
ATOM 749 C C . GLY A 1 97 ? 5.341 -10.196 2.390 1.00 98.50 97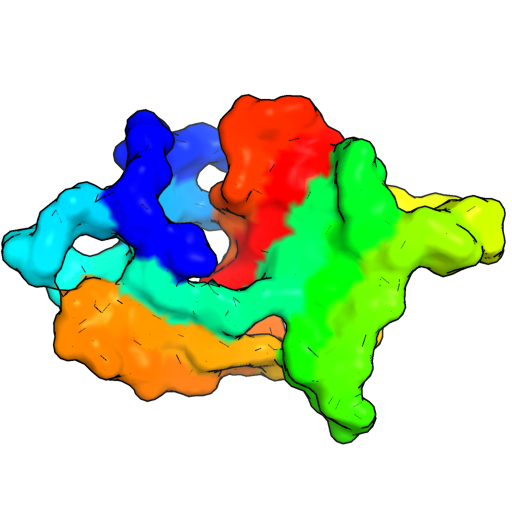 GLY A C 1
ATOM 750 O O . GLY A 1 97 ? 4.137 -10.311 2.625 1.00 98.50 97 GLY A O 1
ATOM 751 N N . VAL A 1 98 ? 5.821 -9.795 1.213 1.00 98.19 98 VAL A N 1
ATOM 752 C CA . VAL A 1 98 ? 4.949 -9.402 0.094 1.00 98.19 98 VAL A CA 1
ATOM 753 C C . VAL A 1 98 ? 4.004 -10.531 -0.340 1.00 98.19 98 VAL A C 1
ATOM 755 O O . VAL A 1 98 ? 2.875 -10.273 -0.730 1.00 98.19 98 VAL A O 1
ATOM 758 N N . ASP A 1 99 ? 4.425 -11.787 -0.167 1.00 97.56 99 ASP A N 1
ATOM 759 C CA . ASP A 1 99 ? 3.647 -13.008 -0.415 1.00 97.56 99 ASP A CA 1
ATOM 760 C C . ASP A 1 99 ? 2.431 -13.169 0.514 1.00 97.56 99 ASP A C 1
ATOM 762 O O . ASP A 1 99 ? 1.553 -13.994 0.265 1.00 97.56 99 ASP A O 1
ATOM 766 N N . ARG A 1 100 ? 2.387 -12.398 1.605 1.00 97.88 100 ARG A N 1
ATOM 767 C CA . ARG A 1 100 ? 1.311 -12.407 2.606 1.00 97.88 100 ARG A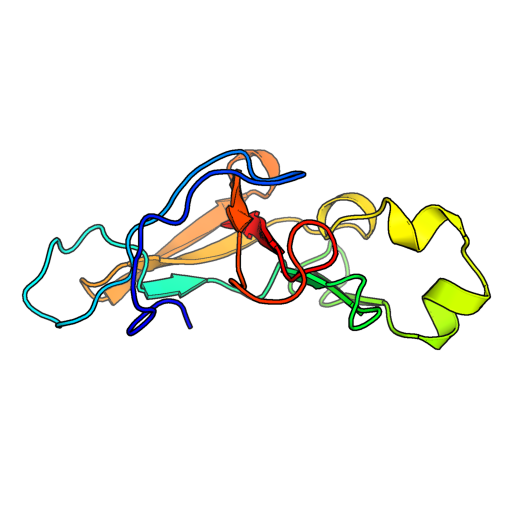 CA 1
ATOM 768 C C . ARG A 1 100 ? 0.468 -11.136 2.595 1.00 97.88 100 ARG A C 1
ATOM 770 O O . ARG A 1 100 ? -0.477 -11.061 3.379 1.00 97.88 100 ARG A O 1
ATOM 777 N N . MET A 1 101 ? 0.834 -10.149 1.783 1.00 98.38 101 MET A N 1
ATOM 778 C CA . MET A 1 101 ? 0.079 -8.908 1.628 1.00 98.38 101 MET A CA 1
ATOM 779 C C . MET A 1 101 ? -1.047 -9.099 0.613 1.00 98.38 101 MET A C 1
ATOM 781 O O . MET A 1 101 ? -0.967 -9.960 -0.263 1.00 98.38 101 MET A O 1
ATOM 785 N N . ARG A 1 102 ? -2.100 -8.294 0.731 1.00 98.19 102 ARG A N 1
ATOM 786 C CA . ARG A 1 102 ? -3.218 -8.259 -0.215 1.00 98.19 102 ARG A CA 1
ATOM 787 C C . ARG A 1 102 ? -3.245 -6.928 -0.937 1.00 98.19 102 ARG A C 1
ATOM 789 O O . ARG A 1 102 ? -2.911 -5.895 -0.362 1.00 98.19 102 ARG A O 1
ATOM 796 N N . ILE A 1 103 ? -3.684 -6.945 -2.192 1.00 98.19 103 ILE A N 1
ATOM 797 C CA . ILE A 1 103 ? -3.924 -5.703 -2.924 1.00 98.19 103 ILE A CA 1
ATOM 798 C C . ILE A 1 103 ? -5.217 -5.079 -2.401 1.00 98.19 103 ILE A C 1
ATOM 800 O O . ILE A 1 103 ? -6.286 -5.693 -2.403 1.00 98.19 103 ILE A O 1
ATOM 804 N N . HIS A 1 104 ? -5.121 -3.828 -1.988 1.00 98.06 104 HIS A N 1
ATOM 805 C CA . HIS A 1 104 ? -6.215 -3.018 -1.499 1.00 98.06 104 HIS A CA 1
ATOM 806 C C . HIS A 1 104 ? -6.362 -1.767 -2.356 1.00 98.06 104 HIS A C 1
ATOM 808 O O . HIS A 1 104 ? -5.384 -1.165 -2.805 1.00 98.06 104 HIS A O 1
ATOM 814 N N . ARG A 1 105 ? -7.605 -1.321 -2.533 1.00 96.62 105 ARG A N 1
ATOM 815 C CA . ARG A 1 105 ? -7.878 0.000 -3.094 1.00 96.62 105 ARG A CA 1
ATOM 816 C C . ARG A 1 105 ? -7.360 1.076 -2.132 1.00 96.62 105 ARG A C 1
ATOM 818 O O . ARG A 1 105 ? -7.702 1.050 -0.950 1.00 96.62 105 ARG A O 1
ATOM 825 N N . ALA A 1 106 ? -6.569 2.019 -2.639 1.00 95.31 106 ALA A N 1
ATOM 826 C CA . ALA A 1 106 ? -5.948 3.106 -1.872 1.00 95.31 106 ALA A CA 1
ATOM 827 C C . ALA A 1 106 ? -6.486 4.507 -2.239 1.00 95.31 106 ALA A C 1
ATOM 829 O O . ALA A 1 106 ? -6.128 5.488 -1.591 1.00 95.31 106 ALA A O 1
ATOM 830 N N . SER A 1 107 ? -7.375 4.612 -3.235 1.00 93.06 107 SER A N 1
ATOM 831 C CA . SER A 1 107 ? -8.090 5.847 -3.582 1.00 93.06 107 SER A CA 1
ATOM 832 C C . SER A 1 107 ? -9.502 5.566 -4.100 1.00 93.06 107 SER A C 1
ATOM 834 O O . SER A 1 107 ? -9.714 4.600 -4.831 1.00 93.06 107 SER A O 1
ATOM 836 N N . GLN A 1 108 ? -10.469 6.432 -3.775 1.00 92.56 108 GLN A N 1
ATOM 837 C CA . GLN A 1 108 ? -11.799 6.421 -4.405 1.00 92.56 108 GLN A CA 1
ATOM 838 C C . GLN A 1 108 ? -11.841 7.176 -5.746 1.00 92.56 108 GLN A C 1
ATOM 840 O O . GLN A 1 108 ? -12.836 7.085 -6.460 1.00 92.56 108 GLN A O 1
ATOM 845 N N . MET A 1 109 ? -10.777 7.901 -6.100 1.00 92.50 109 MET A N 1
ATOM 846 C CA . MET A 1 109 ? -10.662 8.610 -7.376 1.00 92.50 109 MET A CA 1
ATOM 847 C C . MET A 1 109 ? -10.133 7.687 -8.474 1.00 92.50 109 MET A C 1
ATOM 849 O O . MET A 1 109 ? -9.369 6.768 -8.181 1.00 92.50 109 MET A O 1
ATOM 853 N N . TRP A 1 110 ? -10.497 7.994 -9.722 1.00 91.88 110 TRP A N 1
ATOM 854 C CA . TRP A 1 110 ? -9.964 7.362 -10.940 1.00 91.88 110 TRP A CA 1
ATOM 855 C C . TRP A 1 110 ? -10.216 5.854 -11.072 1.00 91.88 110 TRP A C 1
ATOM 857 O O . TRP A 1 110 ? -9.586 5.200 -11.886 1.00 91.88 110 TRP A O 1
ATOM 867 N N . GLU A 1 111 ? -11.158 5.310 -10.298 1.00 92.00 111 GLU A N 1
ATOM 868 C CA . GLU A 1 111 ? -11.632 3.927 -10.425 1.00 92.00 111 GLU A CA 1
ATOM 869 C C . GLU A 1 111 ? -10.500 2.882 -10.521 1.00 92.00 111 GLU A C 1
ATOM 871 O O . GLU A 1 111 ? -9.737 2.740 -9.562 1.00 92.00 111 GLU A O 1
ATOM 876 N N . GLU A 1 112 ? -10.419 2.130 -11.623 1.00 91.94 112 GLU A N 1
ATOM 877 C CA . GLU A 1 112 ? -9.405 1.092 -11.862 1.00 91.94 112 GLU A CA 1
ATOM 878 C C . GLU A 1 112 ? -8.025 1.661 -12.204 1.00 91.94 112 GLU A C 1
ATOM 880 O O . GLU A 1 112 ? -7.025 0.990 -11.968 1.00 91.94 112 GLU A O 1
ATOM 885 N N . ASP A 1 113 ? -7.959 2.914 -12.658 1.00 90.00 113 ASP A N 1
ATOM 886 C CA . ASP A 1 113 ? -6.708 3.637 -12.912 1.00 90.00 113 ASP A CA 1
ATOM 887 C C . ASP A 1 113 ? -6.192 4.363 -11.657 1.00 90.00 113 ASP A C 1
ATOM 889 O O . ASP A 1 113 ? -5.156 5.043 -11.687 1.00 90.00 113 ASP A O 1
ATOM 893 N N . GLY A 1 114 ? -6.945 4.273 -10.556 1.00 92.81 114 GLY A N 1
ATOM 894 C CA . GLY A 1 114 ? -6.641 4.890 -9.277 1.00 92.81 114 GLY A CA 1
ATOM 895 C C . GLY A 1 114 ? -5.467 4.245 -8.545 1.00 92.81 114 GLY A C 1
ATOM 896 O O . GLY A 1 114 ? -4.714 3.423 -9.061 1.00 92.81 114 GLY A O 1
ATOM 897 N N . ALA A 1 115 ? -5.294 4.653 -7.289 1.00 95.62 115 ALA A N 1
ATOM 898 C CA . ALA A 1 115 ? -4.222 4.133 -6.456 1.00 95.62 115 ALA A CA 1
ATOM 899 C C . ALA A 1 115 ? -4.616 2.808 -5.792 1.00 95.62 115 ALA A C 1
ATOM 901 O O . ALA A 1 115 ? -5.704 2.679 -5.219 1.00 95.62 115 ALA A O 1
ATOM 902 N N . PHE A 1 116 ? -3.667 1.880 -5.764 1.00 97.75 116 PHE A N 1
ATOM 903 C CA . PHE A 1 116 ? -3.724 0.608 -5.053 1.00 97.75 116 PHE A CA 1
ATOM 904 C C . PHE A 1 116 ? -2.495 0.460 -4.163 1.00 97.75 116 PHE A C 1
ATOM 906 O O . PHE A 1 116 ? -1.435 1.015 -4.452 1.00 97.75 116 PHE A O 1
ATOM 913 N N . GLY A 1 117 ? -2.619 -0.295 -3.078 1.00 97.69 117 GLY A N 1
ATOM 914 C CA . GLY A 1 117 ? -1.492 -0.606 -2.208 1.00 97.69 117 GLY A CA 1
ATOM 915 C C . GLY A 1 117 ? -1.559 -2.012 -1.643 1.00 97.69 117 GLY A C 1
ATOM 916 O O . GLY A 1 117 ? -2.612 -2.642 -1.658 1.00 97.69 117 GLY A O 1
ATOM 917 N N . LEU A 1 118 ? -0.414 -2.504 -1.183 1.00 98.56 118 LEU A N 1
ATOM 918 C CA . LEU A 1 118 ? -0.245 -3.842 -0.635 1.00 98.56 118 LEU A CA 1
ATOM 919 C C . LEU A 1 118 ? 0.044 -3.746 0.862 1.00 98.56 118 LEU A C 1
ATOM 921 O O . LEU A 1 118 ? 1.034 -3.122 1.258 1.00 98.56 118 LEU A O 1
ATOM 925 N N . TRP A 1 119 ? -0.805 -4.372 1.678 1.00 98.00 119 TRP A N 1
ATOM 926 C CA . TRP A 1 119 ? -0.579 -4.573 3.113 1.00 98.00 119 TRP A CA 1
ATOM 927 C C . TRP A 1 119 ? -1.283 -5.823 3.645 1.00 98.00 119 TRP A C 1
ATOM 929 O O . TRP A 1 119 ? -2.065 -6.439 2.888 1.00 98.00 119 TRP A O 1
#

Foldseek 3Di:
DQADDPPPQDDDFAQFPDGFDHHPDLPPDQAGWHDKDFQKDAQVQQWGWAQDFPVGIDMGHDVNVVVPVCSQVDGSVNVGHQWIWTATSNRDIDTDGQVRWTKYFPDPPPTNNGMIHTD

Secondary structure (DSSP, 8-state):
--TT-TTPSPPP-TT---------STTS-TTSEEEE---EEETTTTEEEEEEETTEEEEE-HHHHHH-GGGGG--TTTTT--EEEEEETTS-EEEEEGGG--EEE--SSSGGGSEEEE-

pLDDT: mean 96.71, std 2.19, range [88.19, 98.69]